Protein AF-A0A7W1Z731-F1 (afdb_monomer_lite)

Radius of gyration: 21.96 Å; chains: 1; bounding box: 40×61×66 Å

Secondary structure (DSSP, 8-state):
-PPP-PPPPPPPPP----S-----HHHHTSHHHHHHHHHHHHHHS-GGGTS----EEEEEEEE---TTHHHHHHHHHHHHHHHSPTT--EEEEEEE--B-HHHHHHHHHH-TT------GGGSEEEE-TTS-EEEE--HHHHHHHHHHHHHHHHHHSTT--EEEE-

Structure (mmCIF, N/CA/C/O backbone):
data_AF-A0A7W1Z731-F1
#
_entry.id   AF-A0A7W1Z731-F1
#
loop_
_atom_site.group_PDB
_atom_site.id
_atom_site.type_symbol
_atom_site.label_atom_id
_atom_site.label_alt_id
_atom_site.label_comp_id
_atom_site.label_asym_id
_atom_site.label_entity_id
_atom_site.label_seq_id
_atom_site.pdbx_PDB_ins_code
_atom_site.Cartn_x
_atom_site.Cartn_y
_atom_site.Cartn_z
_atom_site.occupancy
_atom_site.B_iso_or_equiv
_atom_site.auth_seq_id
_atom_site.auth_comp_id
_atom_site.auth_asym_id
_atom_site.auth_atom_id
_atom_site.pdbx_PDB_model_num
ATOM 1 N N . MET A 1 1 ? 24.777 46.504 44.600 1.00 42.00 1 MET A N 1
ATOM 2 C CA . MET A 1 1 ? 23.358 46.138 44.408 1.00 42.00 1 MET A CA 1
ATOM 3 C C . MET A 1 1 ? 23.136 45.943 42.918 1.00 42.00 1 MET A C 1
ATOM 5 O O . MET A 1 1 ? 23.157 46.923 42.189 1.00 42.00 1 MET A O 1
ATOM 9 N N . THR A 1 2 ? 23.040 44.698 42.450 1.00 40.66 2 THR A N 1
ATOM 10 C CA . THR A 1 2 ? 22.917 44.377 41.017 1.00 40.66 2 THR A CA 1
ATOM 11 C C . THR A 1 2 ? 21.464 44.014 40.733 1.00 40.66 2 THR A C 1
ATOM 13 O O . THR A 1 2 ? 20.933 43.096 41.353 1.00 40.66 2 THR A O 1
ATOM 16 N N . ALA A 1 3 ? 20.804 44.773 39.858 1.00 50.22 3 ALA A N 1
ATOM 17 C CA . ALA A 1 3 ? 19.394 44.588 39.533 1.00 50.22 3 ALA A CA 1
ATOM 18 C C . ALA A 1 3 ? 19.165 43.258 38.793 1.00 50.22 3 ALA A C 1
ATOM 20 O O . ALA A 1 3 ? 19.842 42.962 37.806 1.00 50.22 3 ALA A O 1
ATOM 21 N N . ALA A 1 4 ? 18.207 42.462 39.272 1.00 52.03 4 ALA A N 1
ATOM 22 C CA . ALA A 1 4 ? 17.784 41.231 38.617 1.00 52.03 4 ALA A CA 1
ATOM 23 C C . ALA A 1 4 ? 17.085 41.557 37.288 1.00 52.03 4 ALA A C 1
ATOM 25 O O . ALA A 1 4 ? 16.169 42.377 37.229 1.00 52.03 4 ALA A O 1
ATOM 26 N N . LYS A 1 5 ? 17.541 40.918 36.211 1.00 54.22 5 LYS A N 1
ATOM 27 C CA . LYS A 1 5 ? 17.008 41.088 34.858 1.00 54.22 5 LYS A CA 1
ATOM 28 C C . LYS A 1 5 ? 15.710 40.282 34.738 1.00 54.22 5 LYS A C 1
ATOM 30 O O . LYS A 1 5 ? 15.743 39.057 34.825 1.00 54.22 5 LYS A O 1
ATOM 35 N N . THR A 1 6 ? 14.578 40.955 34.553 1.00 58.19 6 THR A N 1
ATOM 36 C CA . THR A 1 6 ? 13.274 40.308 34.345 1.00 58.19 6 THR A CA 1
ATOM 37 C C . THR A 1 6 ? 13.291 39.504 33.044 1.00 58.19 6 THR A C 1
ATOM 39 O O . THR A 1 6 ? 13.483 40.063 31.963 1.00 58.19 6 THR A O 1
ATOM 42 N N . LEU A 1 7 ? 13.115 38.184 33.142 1.00 53.19 7 LEU A N 1
ATOM 43 C CA . LEU A 1 7 ? 12.962 37.293 31.991 1.00 53.19 7 LEU A CA 1
ATOM 44 C C . LEU A 1 7 ? 11.612 37.567 31.314 1.00 53.19 7 LEU A C 1
ATOM 46 O O . LEU A 1 7 ? 10.571 37.565 31.969 1.00 53.19 7 LEU A O 1
ATOM 50 N N . ALA A 1 8 ? 11.634 37.814 30.004 1.00 59.50 8 ALA A N 1
ATOM 51 C CA . ALA A 1 8 ? 10.422 37.969 29.206 1.00 59.50 8 ALA A CA 1
ATOM 52 C C . ALA A 1 8 ? 9.584 36.673 29.232 1.00 59.50 8 ALA A C 1
ATOM 54 O O . ALA A 1 8 ? 10.162 35.580 29.270 1.00 59.50 8 ALA A O 1
ATOM 55 N N . PRO A 1 9 ? 8.242 36.763 29.194 1.00 59.59 9 PRO A N 1
ATOM 56 C CA . PRO A 1 9 ? 7.378 35.590 29.249 1.00 59.59 9 PRO A CA 1
ATOM 57 C C . PRO A 1 9 ? 7.661 34.656 28.069 1.00 59.59 9 PRO A C 1
ATOM 59 O O . PRO A 1 9 ? 7.660 35.064 26.905 1.00 59.59 9 PRO A O 1
ATOM 62 N N . THR A 1 10 ? 7.907 33.385 28.379 1.00 64.38 10 THR A N 1
ATOM 63 C CA . THR A 1 10 ? 8.124 32.333 27.388 1.00 64.38 10 THR A CA 1
ATOM 64 C C . THR A 1 10 ? 6.825 32.139 26.611 1.00 64.38 10 THR A C 1
ATOM 66 O O . THR A 1 10 ? 5.794 31.781 27.178 1.00 64.38 10 THR A O 1
ATOM 69 N N . ARG A 1 11 ? 6.842 32.420 25.305 1.00 62.53 11 ARG A N 1
ATOM 70 C CA . ARG A 1 11 ? 5.677 32.218 24.441 1.00 62.53 11 ARG A CA 1
ATOM 71 C C . ARG A 1 11 ? 5.333 30.727 24.445 1.00 62.53 11 ARG A C 1
ATOM 73 O O . ARG A 1 11 ? 6.192 29.913 24.112 1.00 62.53 11 ARG A O 1
ATOM 80 N N . ALA A 1 12 ? 4.103 30.383 24.827 1.00 71.19 12 ALA A N 1
ATOM 81 C CA . ALA A 1 12 ? 3.647 28.997 24.816 1.00 71.19 12 ALA A CA 1
ATOM 82 C C . ALA A 1 12 ? 3.884 28.395 23.417 1.00 71.19 12 ALA A C 1
ATOM 84 O O . ALA A 1 12 ? 3.554 29.048 22.415 1.00 71.19 12 ALA A O 1
ATOM 85 N N . PRO A 1 13 ? 4.491 27.199 23.319 1.00 58.09 13 PRO A N 1
ATOM 86 C CA . PRO A 1 13 ? 4.757 26.581 22.032 1.00 58.09 13 PRO A CA 1
ATOM 87 C C . PRO A 1 13 ? 3.429 26.367 21.306 1.00 58.09 13 PRO A C 1
ATOM 89 O O . PRO A 1 13 ? 2.494 25.773 21.844 1.00 58.09 13 PRO A O 1
ATOM 92 N N . ARG A 1 14 ? 3.326 26.884 20.080 1.00 60.06 14 ARG A N 1
ATOM 93 C CA . ARG A 1 14 ? 2.163 26.629 19.231 1.00 60.06 14 ARG A CA 1
ATOM 94 C C . ARG A 1 14 ? 2.217 25.158 18.840 1.00 60.06 14 ARG A C 1
ATOM 96 O O . ARG A 1 14 ? 3.197 24.749 18.221 1.00 60.06 14 ARG A O 1
ATOM 103 N N . LEU A 1 15 ? 1.198 24.384 19.214 1.00 61.56 15 LEU A N 1
ATOM 104 C CA . LEU A 1 15 ? 1.111 22.973 18.854 1.00 61.56 15 LEU A CA 1
ATOM 105 C C . LEU A 1 15 ? 1.128 22.870 17.324 1.00 61.56 15 LEU A C 1
ATOM 107 O O . LEU A 1 15 ? 0.185 23.284 16.651 1.00 61.56 15 LEU A O 1
ATOM 111 N N . TRP A 1 16 ? 2.244 22.407 16.771 1.00 58.44 16 TRP A N 1
ATOM 112 C CA . TRP A 1 16 ? 2.321 22.047 15.366 1.00 58.44 16 TRP A CA 1
ATOM 113 C C . TRP A 1 16 ? 1.633 20.695 15.211 1.00 58.44 16 TRP A C 1
ATOM 115 O O . TRP A 1 16 ? 1.998 19.734 15.886 1.00 58.44 16 TRP A O 1
ATOM 125 N N . MET A 1 17 ? 0.606 20.658 14.369 1.00 56.28 17 MET A N 1
ATOM 126 C CA . MET A 1 17 ? -0.222 19.480 14.154 1.00 56.28 17 MET A CA 1
ATOM 127 C C . MET A 1 17 ? -0.021 19.004 12.718 1.00 56.28 17 MET A C 1
ATOM 129 O O . MET A 1 17 ? -0.496 19.672 11.801 1.00 56.28 17 MET A O 1
ATOM 133 N N . PRO A 1 18 ? 0.731 17.916 12.502 1.00 56.84 18 PRO A N 1
ATOM 134 C CA . PRO A 1 18 ? 0.886 17.347 11.174 1.00 56.84 18 PRO A CA 1
ATO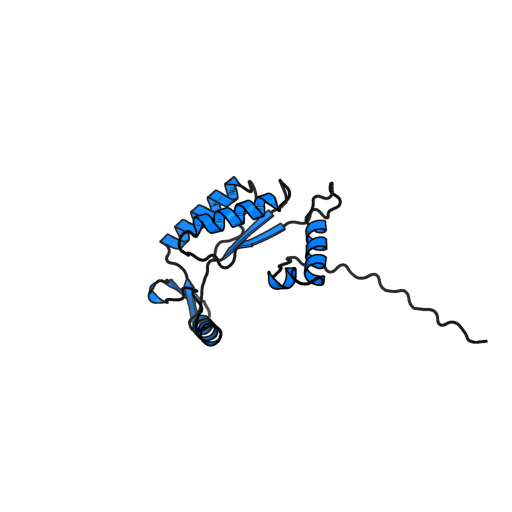M 135 C C . PRO A 1 18 ? -0.389 16.616 10.743 1.00 56.84 18 PRO A C 1
ATOM 137 O O . PRO A 1 18 ? -0.953 15.852 11.521 1.00 56.84 18 PRO A O 1
ATOM 140 N N . ASP A 1 19 ? -0.783 16.775 9.479 1.00 50.00 19 ASP A N 1
ATOM 141 C CA . ASP A 1 19 ? -1.900 16.026 8.878 1.00 50.00 19 ASP A 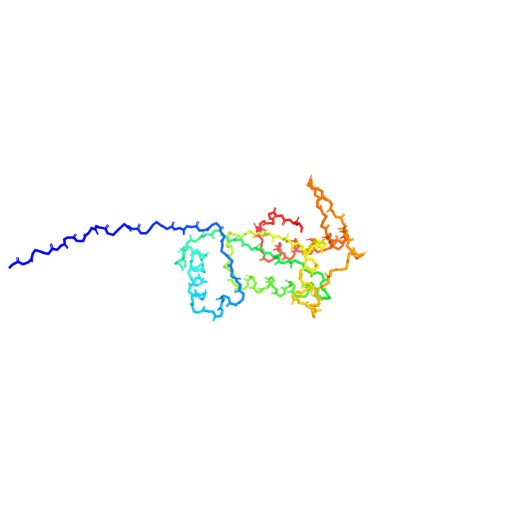CA 1
ATOM 142 C C . ASP A 1 19 ? -1.579 14.527 8.692 1.00 50.00 19 ASP A C 1
ATOM 144 O O . ASP A 1 19 ? -2.468 13.709 8.467 1.00 50.00 19 ASP A O 1
ATOM 148 N N . ARG A 1 20 ? -0.291 14.152 8.748 1.00 57.41 20 ARG A N 1
ATOM 149 C CA . ARG A 1 20 ? 0.206 12.778 8.582 1.00 57.41 20 ARG A CA 1
ATOM 150 C C . ARG A 1 20 ? 1.542 12.597 9.297 1.00 57.41 20 ARG A C 1
ATOM 152 O O . ARG A 1 20 ? 2.423 13.444 9.159 1.00 57.41 20 ARG A O 1
ATOM 159 N N . VAL A 1 21 ? 1.724 11.471 9.990 1.00 62.91 21 VAL A N 1
ATOM 160 C CA . VAL A 1 21 ? 3.024 11.061 10.548 1.00 62.91 21 VAL A CA 1
ATOM 161 C C . VAL A 1 21 ? 3.400 9.686 10.002 1.00 62.91 21 VAL A C 1
ATOM 163 O O . VAL A 1 21 ? 2.604 8.756 10.065 1.00 62.91 21 VAL A O 1
ATOM 166 N N . THR A 1 22 ? 4.609 9.555 9.457 1.00 64.00 22 THR A N 1
ATOM 167 C CA . THR A 1 22 ? 5.169 8.295 8.941 1.00 64.00 22 THR A CA 1
ATOM 168 C C . THR A 1 22 ? 6.481 7.986 9.646 1.00 64.00 22 THR A C 1
ATOM 170 O O . THR A 1 22 ? 7.280 8.897 9.862 1.00 64.00 22 THR A O 1
ATOM 173 N N . PHE A 1 23 ? 6.738 6.711 9.937 1.00 69.56 23 PHE A N 1
ATOM 174 C CA . PHE A 1 23 ? 7.982 6.247 10.551 1.00 69.56 23 PHE A CA 1
ATOM 175 C C . PHE A 1 23 ? 8.684 5.264 9.618 1.00 69.56 23 PHE A C 1
ATOM 177 O O . PHE A 1 23 ? 8.048 4.367 9.069 1.00 69.56 23 PHE A O 1
ATOM 184 N N . THR A 1 24 ? 9.994 5.416 9.437 1.00 67.50 24 THR A N 1
ATOM 185 C CA . THR A 1 24 ? 10.822 4.377 8.812 1.00 67.50 24 THR A CA 1
ATOM 186 C C . THR A 1 24 ? 11.251 3.361 9.870 1.00 67.50 24 THR A C 1
ATOM 188 O O . THR A 1 24 ? 11.359 3.698 11.050 1.00 67.50 24 THR A O 1
ATOM 191 N N . ALA A 1 25 ? 11.520 2.116 9.466 1.00 65.25 25 ALA A N 1
ATOM 192 C CA . ALA A 1 25 ? 11.953 1.072 10.397 1.00 65.25 25 ALA A CA 1
ATOM 193 C C . ALA A 1 25 ? 13.236 1.457 11.157 1.00 65.25 25 ALA A C 1
ATOM 195 O O . ALA A 1 25 ? 13.358 1.151 12.337 1.00 65.25 25 ALA A O 1
ATOM 196 N N . ASP A 1 26 ? 14.165 2.165 10.507 1.00 62.50 26 ASP A N 1
ATOM 197 C CA . ASP A 1 26 ? 15.382 2.661 11.158 1.00 62.50 26 ASP A CA 1
ATOM 198 C C . ASP A 1 26 ? 15.076 3.740 12.203 1.00 62.50 26 ASP A C 1
ATOM 200 O O . ASP A 1 26 ? 15.640 3.699 13.290 1.00 62.50 26 ASP A O 1
ATOM 204 N N . ALA A 1 27 ? 14.134 4.652 11.929 1.00 71.75 27 ALA A N 1
ATOM 205 C CA . ALA A 1 27 ? 13.732 5.668 12.900 1.00 71.75 27 ALA A CA 1
ATOM 206 C C . ALA A 1 27 ? 13.165 5.034 14.179 1.00 71.75 27 ALA A C 1
ATOM 208 O O . ALA A 1 27 ? 13.415 5.534 15.267 1.00 71.75 27 ALA A O 1
ATOM 209 N N . LEU A 1 28 ? 12.451 3.910 14.074 1.00 75.50 28 LEU A N 1
ATOM 210 C CA . LEU A 1 28 ? 11.927 3.194 15.242 1.00 75.50 28 LEU A CA 1
ATOM 211 C C . LEU A 1 28 ? 13.006 2.523 16.099 1.00 75.50 28 LEU A C 1
ATOM 213 O O . LEU A 1 28 ? 12.726 2.217 17.251 1.00 75.50 28 LEU A O 1
ATOM 217 N N . ARG A 1 29 ? 14.218 2.305 15.572 1.00 80.69 29 ARG A N 1
ATOM 218 C CA . ARG A 1 29 ? 15.346 1.791 16.369 1.00 80.69 29 ARG A CA 1
ATOM 219 C C . ARG A 1 29 ? 16.039 2.883 17.179 1.00 80.69 29 ARG A C 1
ATOM 221 O O . ARG A 1 29 ? 16.907 2.581 17.992 1.00 80.69 29 ARG A O 1
ATOM 228 N N . GLU A 1 30 ? 15.671 4.139 16.952 1.00 86.06 30 GLU A N 1
ATOM 229 C CA . GLU A 1 30 ? 16.255 5.280 17.633 1.00 86.06 30 GLU A CA 1
ATOM 230 C C . GLU A 1 30 ? 15.394 5.716 18.830 1.00 86.06 30 GLU A C 1
ATOM 232 O O . GLU A 1 30 ? 14.166 5.807 18.705 1.00 86.06 30 GLU A O 1
ATOM 237 N N . PRO A 1 31 ? 16.001 6.109 19.969 1.00 86.12 31 PRO A N 1
ATOM 238 C CA . PRO A 1 31 ? 15.255 6.531 21.158 1.00 86.12 31 PRO A CA 1
ATOM 239 C C . PRO A 1 31 ? 14.279 7.688 20.903 1.00 86.12 31 PRO A C 1
ATOM 241 O O . PRO A 1 31 ? 13.216 7.775 21.517 1.00 86.12 31 PRO A O 1
ATOM 244 N N . TRP A 1 32 ? 14.619 8.603 19.992 1.00 74.69 32 TRP A N 1
ATOM 245 C CA . TRP A 1 32 ? 13.733 9.706 19.618 1.00 74.69 32 TRP A CA 1
ATOM 246 C C . TRP A 1 32 ? 12.566 9.239 18.741 1.00 74.69 32 TRP A C 1
ATOM 248 O O . TRP A 1 32 ? 11.473 9.797 18.842 1.00 74.69 32 TRP A O 1
ATOM 258 N N . GLY A 1 33 ? 12.749 8.215 17.907 1.00 74.75 33 GLY A N 1
ATOM 259 C CA . GLY A 1 33 ? 11.677 7.686 17.070 1.00 74.75 33 GLY A CA 1
ATOM 260 C C . GLY A 1 33 ? 10.654 6.911 17.885 1.00 74.75 33 GLY A C 1
ATOM 261 O O . GLY A 1 33 ? 9.456 7.099 17.680 1.00 74.75 33 GLY A O 1
ATOM 262 N N . GLU A 1 34 ? 11.097 6.154 18.892 1.00 77.94 34 GLU A N 1
ATOM 263 C CA . GLU A 1 34 ? 10.201 5.541 19.878 1.00 77.94 34 GLU A CA 1
ATOM 264 C C . GLU A 1 34 ? 9.379 6.590 20.642 1.00 77.94 34 GLU A C 1
ATOM 266 O O . GLU A 1 34 ? 8.176 6.414 20.834 1.00 77.94 34 GLU A O 1
ATOM 271 N N . GLN A 1 35 ? 9.988 7.721 21.019 1.00 75.44 35 GLN A N 1
ATOM 272 C CA . GLN A 1 35 ? 9.281 8.817 21.695 1.00 75.44 35 GLN A CA 1
ATOM 273 C C . GLN A 1 35 ? 8.237 9.493 20.800 1.00 75.44 35 GLN A C 1
ATOM 275 O O . GLN A 1 35 ? 7.143 9.822 21.266 1.00 75.44 35 GLN A O 1
ATOM 280 N N . ILE A 1 36 ? 8.554 9.725 19.522 1.00 72.75 36 ILE A N 1
ATOM 281 C CA . ILE A 1 36 ? 7.596 10.301 18.570 1.00 72.75 36 ILE A CA 1
ATOM 282 C C . ILE A 1 36 ? 6.463 9.301 18.317 1.00 72.75 36 ILE A C 1
ATOM 284 O O . ILE A 1 36 ? 5.300 9.703 18.346 1.00 72.75 36 ILE A O 1
ATOM 288 N N . ARG A 1 37 ? 6.774 8.008 18.158 1.00 77.06 37 ARG A N 1
ATOM 289 C CA . ARG A 1 37 ? 5.777 6.938 18.033 1.00 77.06 37 ARG A CA 1
ATOM 290 C C . ARG A 1 37 ? 4.827 6.930 19.224 1.00 77.06 37 ARG A C 1
ATOM 292 O O . ARG A 1 37 ? 3.627 7.045 19.020 1.00 77.06 37 ARG A O 1
ATOM 299 N N . ALA A 1 38 ? 5.350 6.889 20.447 1.00 77.00 38 ALA A N 1
ATOM 300 C CA . ALA A 1 38 ? 4.532 6.853 21.657 1.00 77.00 38 ALA A CA 1
ATOM 301 C C . ALA A 1 38 ? 3.598 8.073 21.770 1.00 77.00 38 ALA A C 1
ATOM 303 O O . ALA A 1 38 ? 2.445 7.947 22.177 1.00 77.00 38 ALA A O 1
ATOM 304 N N . ARG A 1 39 ? 4.061 9.266 21.365 1.00 72.06 39 ARG A N 1
ATOM 305 C CA . ARG A 1 39 ? 3.218 10.475 21.323 1.00 72.06 39 ARG A CA 1
ATOM 306 C C . ARG A 1 39 ? 2.112 10.370 20.278 1.00 72.06 39 ARG A C 1
ATOM 308 O O . ARG A 1 39 ? 0.989 10.778 20.551 1.00 72.06 39 ARG A O 1
ATOM 315 N N . VAL A 1 40 ? 2.416 9.842 19.097 1.00 69.56 40 VAL A N 1
ATOM 316 C CA . VAL A 1 40 ? 1.424 9.656 18.029 1.00 69.56 40 VAL A CA 1
ATOM 317 C C . VAL A 1 40 ? 0.415 8.571 18.398 1.00 69.56 40 VAL A C 1
ATOM 319 O O . VAL A 1 40 ? -0.779 8.804 18.245 1.00 69.56 40 VAL A O 1
ATOM 322 N N . GLU A 1 41 ? 0.861 7.443 18.957 1.00 72.06 41 GLU A N 1
ATOM 323 C CA . GLU A 1 41 ? -0.003 6.386 19.499 1.00 72.06 41 GLU A CA 1
ATOM 324 C C . GLU A 1 41 ? -0.949 6.961 20.563 1.00 72.06 41 GLU A C 1
ATOM 326 O O . GLU A 1 41 ? -2.161 6.777 20.473 1.00 72.06 41 GLU A O 1
ATOM 331 N N . ALA A 1 42 ? -0.427 7.751 21.509 1.00 70.12 42 ALA A N 1
ATOM 332 C CA . ALA A 1 42 ? -1.250 8.430 22.506 1.00 70.12 42 ALA A CA 1
ATOM 333 C C . ALA A 1 42 ? -2.301 9.350 21.862 1.00 70.12 42 ALA A C 1
ATOM 335 O O . ALA A 1 42 ? -3.456 9.339 22.268 1.00 70.12 42 ALA A O 1
ATOM 336 N N . LEU A 1 43 ? -1.957 10.116 20.826 1.00 70.06 43 LEU A N 1
ATOM 337 C CA . LEU A 1 43 ? -2.921 10.984 20.140 1.00 70.06 43 LEU A CA 1
ATOM 338 C C . LEU A 1 43 ? -3.970 10.183 19.345 1.00 70.06 43 LEU A C 1
ATOM 340 O O . LEU A 1 43 ? -5.145 10.547 19.351 1.00 70.06 43 LEU A O 1
ATOM 344 N N . ALA A 1 44 ? -3.586 9.078 18.714 1.00 68.19 44 ALA A N 1
ATOM 345 C CA . ALA A 1 44 ? -4.484 8.228 17.933 1.00 68.19 44 ALA A CA 1
ATOM 346 C C . ALA A 1 44 ? -5.487 7.440 18.799 1.00 68.19 44 ALA A C 1
ATOM 348 O O . ALA A 1 44 ? -6.562 7.068 18.327 1.00 68.19 44 ALA A O 1
ATOM 349 N N . LEU A 1 45 ? -5.172 7.195 20.077 1.00 66.62 45 LEU A N 1
ATOM 350 C CA . LEU A 1 45 ? -6.079 6.501 20.988 1.00 66.62 45 LEU A CA 1
ATOM 351 C C . LEU A 1 45 ? -7.406 7.265 21.179 1.00 66.62 45 LEU A C 1
ATOM 353 O O . LEU A 1 45 ? -7.426 8.503 21.196 1.00 66.62 45 LEU A O 1
ATOM 357 N N . PRO A 1 46 ? -8.526 6.547 21.405 1.00 65.12 46 PRO A N 1
ATOM 358 C CA . PRO A 1 46 ? -9.785 7.173 21.782 1.00 65.12 46 PRO A CA 1
ATOM 359 C C . PRO A 1 46 ? -9.614 8.074 23.007 1.00 65.12 46 PRO A C 1
ATOM 361 O O . PRO A 1 46 ? -8.918 7.715 23.960 1.00 65.12 46 PRO A O 1
ATOM 364 N N . ARG A 1 47 ? -10.327 9.208 23.035 1.00 66.44 47 ARG A N 1
ATOM 365 C CA . ARG A 1 47 ? -10.293 10.152 24.171 1.00 66.44 47 ARG A CA 1
ATOM 366 C C . ARG A 1 47 ? -10.598 9.478 25.514 1.00 66.44 47 ARG A C 1
ATOM 368 O O . ARG A 1 47 ? -9.971 9.798 26.517 1.00 66.44 47 ARG A O 1
ATOM 375 N N . ALA A 1 48 ? -11.489 8.483 25.522 1.00 64.25 48 ALA A N 1
ATOM 376 C CA . ALA A 1 48 ? -11.835 7.696 26.710 1.00 64.25 48 ALA A CA 1
ATOM 377 C C . ALA A 1 48 ? -10.664 6.876 27.297 1.00 64.25 48 ALA A C 1
ATOM 379 O O . ALA A 1 48 ? -10.726 6.476 28.453 1.00 64.25 48 ALA A O 1
ATOM 380 N N . LYS A 1 49 ? -9.596 6.632 26.524 1.00 65.06 49 LYS A N 1
ATOM 381 C CA . LYS A 1 49 ? -8.372 5.936 26.954 1.00 65.06 49 LYS A CA 1
ATOM 382 C C . LYS A 1 49 ? -7.189 6.895 27.173 1.00 65.06 49 LYS A C 1
ATOM 384 O O . LYS A 1 49 ? -6.044 6.462 27.160 1.00 65.06 49 LYS A O 1
ATOM 389 N N . GLY A 1 50 ? -7.459 8.192 27.353 1.00 60.12 50 GLY A N 1
ATOM 390 C CA . GLY A 1 50 ? -6.430 9.216 27.572 1.00 60.12 50 GLY A CA 1
ATOM 391 C C . GLY A 1 50 ? -5.770 9.741 26.294 1.00 60.12 50 GLY A C 1
ATOM 392 O O . GLY A 1 50 ? -4.748 10.416 26.385 1.00 60.12 50 GLY A O 1
ATOM 393 N N . GLY A 1 51 ? -6.340 9.435 25.122 1.00 69.12 51 GLY A N 1
ATOM 394 C CA . GLY A 1 51 ? -5.816 9.877 23.834 1.00 69.12 51 GLY A CA 1
ATOM 395 C C . GLY A 1 51 ? -6.477 11.116 23.231 1.00 69.12 51 GLY A C 1
ATOM 396 O O . GLY A 1 51 ? -7.216 11.844 23.893 1.00 69.12 51 GLY A O 1
ATOM 397 N N . GLY A 1 52 ? -6.202 11.370 21.951 1.00 65.62 52 GLY A N 1
ATOM 398 C CA . GLY A 1 52 ? -6.662 12.552 21.209 1.00 65.62 52 GLY A CA 1
ATOM 399 C C . GLY A 1 52 ? -7.834 12.311 20.251 1.00 65.62 52 GLY A C 1
ATOM 400 O O . GLY A 1 52 ? -8.489 13.278 19.856 1.00 65.62 52 GLY A O 1
ATOM 401 N N . GLY A 1 53 ? -8.153 11.050 19.929 1.00 72.75 53 GLY A N 1
ATOM 402 C CA . GLY A 1 53 ? -9.221 10.675 18.993 1.00 72.75 53 GLY A CA 1
ATOM 403 C C . GLY A 1 53 ? -9.004 11.194 17.569 1.00 72.75 53 GLY A C 1
ATOM 404 O O . GLY A 1 53 ? -9.975 11.552 16.907 1.00 72.75 53 GLY A O 1
ATOM 405 N N . TYR A 1 54 ? -7.747 11.315 17.137 1.00 80.06 54 TYR A N 1
ATOM 406 C CA . TYR A 1 54 ? -7.408 11.797 15.798 1.00 80.06 54 TYR A CA 1
ATOM 407 C C . TYR A 1 54 ? -7.721 10.752 14.717 1.00 80.06 54 TYR A C 1
ATOM 409 O O . TYR A 1 54 ? -7.544 9.560 14.981 1.00 80.06 54 TYR A O 1
ATOM 417 N N . PRO A 1 55 ? -8.110 11.182 13.500 1.00 81.81 55 PRO A N 1
ATOM 418 C CA . PRO A 1 55 ? -8.196 10.286 12.356 1.00 81.81 55 PRO A CA 1
ATOM 419 C C . PRO A 1 55 ? -6.836 9.657 12.046 1.00 81.81 55 PRO A C 1
ATOM 421 O O . PRO A 1 55 ? -5.789 10.301 12.145 1.00 81.81 55 PRO A O 1
ATOM 424 N N . ILE A 1 56 ? -6.864 8.395 11.647 1.00 84.00 56 ILE A N 1
ATOM 425 C CA . ILE A 1 56 ? -5.708 7.582 11.297 1.00 84.00 56 ILE A CA 1
ATOM 426 C C . ILE A 1 56 ? -5.730 7.367 9.781 1.00 84.00 56 ILE A C 1
ATOM 428 O O . ILE A 1 56 ? -6.759 7.045 9.190 1.00 84.00 56 ILE A O 1
ATOM 432 N N . GLY A 1 57 ? -4.583 7.543 9.130 1.00 88.44 57 GLY A N 1
ATOM 433 C CA . GLY A 1 57 ? -4.411 7.247 7.708 1.00 88.44 57 GLY A CA 1
ATOM 434 C C . GLY A 1 57 ? -3.290 6.240 7.509 1.00 88.44 57 GLY A C 1
ATOM 435 O O . GLY A 1 57 ? -2.155 6.507 7.906 1.00 88.44 57 GLY A O 1
ATOM 436 N N . LEU A 1 58 ? -3.592 5.101 6.885 1.00 88.06 58 LEU A N 1
ATOM 437 C CA . LEU A 1 58 ? -2.600 4.098 6.511 1.00 88.06 58 LEU A CA 1
ATOM 438 C C . LEU A 1 58 ? -2.320 4.144 5.010 1.00 88.06 58 LEU A C 1
ATOM 440 O O . LEU A 1 58 ? -3.225 4.077 4.179 1.00 88.06 58 LEU A O 1
ATOM 444 N N . VAL A 1 59 ? -1.034 4.230 4.667 1.00 94.19 59 VAL A N 1
ATOM 445 C CA . VAL A 1 59 ? -0.556 4.203 3.282 1.00 94.19 59 VAL A CA 1
ATOM 446 C C . VAL A 1 59 ? 0.193 2.897 3.049 1.00 94.19 59 VAL A C 1
ATOM 448 O O . VAL A 1 59 ? 1.258 2.687 3.627 1.00 94.19 59 VAL A O 1
ATOM 451 N N . VAL A 1 60 ? -0.328 2.038 2.173 1.00 93.75 60 VAL A N 1
ATOM 452 C CA . VAL A 1 60 ? 0.373 0.822 1.740 1.00 93.75 60 VAL A CA 1
ATOM 453 C C . VAL A 1 60 ? 1.096 1.137 0.436 1.00 93.75 60 VAL A C 1
ATOM 455 O O . VAL A 1 60 ? 0.489 1.196 -0.638 1.00 93.75 60 VAL A O 1
ATOM 458 N N . ALA A 1 61 ? 2.398 1.407 0.541 1.00 93.62 61 ALA A N 1
ATOM 459 C CA . ALA A 1 61 ? 3.225 1.824 -0.582 1.00 93.62 61 ALA A CA 1
ATOM 460 C C . ALA A 1 61 ? 4.703 1.418 -0.408 1.00 93.62 61 ALA A C 1
ATOM 462 O O . ALA A 1 61 ? 5.274 1.695 0.646 1.00 93.62 61 ALA A O 1
ATOM 463 N N . PRO A 1 62 ? 5.358 0.870 -1.450 1.00 93.88 62 PRO A N 1
ATOM 464 C CA . PRO A 1 62 ? 4.763 0.368 -2.688 1.00 93.88 62 PRO A CA 1
ATOM 465 C C . PRO A 1 62 ? 4.088 -1.004 -2.490 1.00 93.88 62 PRO A C 1
ATOM 467 O O . PRO A 1 62 ? 4.611 -1.863 -1.786 1.00 93.88 62 PRO A O 1
ATOM 470 N N . ILE A 1 63 ? 2.969 -1.248 -3.175 1.00 95.62 63 ILE A N 1
ATOM 471 C CA . ILE A 1 63 ? 2.401 -2.596 -3.317 1.00 95.62 63 ILE A CA 1
ATOM 472 C C . ILE A 1 63 ? 3.189 -3.347 -4.396 1.00 95.62 63 ILE A C 1
ATOM 474 O O . ILE A 1 63 ? 3.227 -2.913 -5.555 1.00 95.62 63 ILE A O 1
ATOM 478 N N . VAL A 1 64 ? 3.835 -4.454 -4.027 1.00 92.94 64 VAL A N 1
ATOM 479 C CA . VAL A 1 64 ? 4.705 -5.250 -4.905 1.00 92.94 64 VAL A CA 1
ATOM 480 C C . VAL A 1 64 ? 4.102 -6.641 -5.109 1.00 92.94 64 VAL A C 1
ATOM 482 O O . VAL A 1 64 ? 3.806 -7.337 -4.145 1.00 92.94 64 VAL A O 1
ATOM 485 N N . ALA A 1 65 ? 3.949 -7.064 -6.365 1.00 90.50 65 ALA A N 1
ATOM 486 C CA . ALA A 1 65 ? 3.458 -8.393 -6.725 1.00 90.50 65 ALA A CA 1
ATOM 487 C C . ALA A 1 65 ? 4.610 -9.410 -6.701 1.00 90.50 65 ALA A C 1
ATOM 489 O O . ALA A 1 65 ? 5.051 -9.903 -7.738 1.00 90.50 65 ALA A O 1
ATOM 490 N N . VAL A 1 66 ? 5.147 -9.660 -5.508 1.00 85.75 66 VAL A N 1
ATOM 491 C CA . VAL A 1 66 ? 6.086 -10.762 -5.267 1.00 85.75 66 VAL A CA 1
ATOM 492 C C . VAL A 1 66 ? 5.339 -12.103 -5.243 1.00 85.75 66 VAL A C 1
ATOM 494 O O . VAL A 1 66 ? 4.114 -12.115 -5.075 1.00 85.75 66 VAL A O 1
ATOM 497 N N . PRO A 1 67 ? 6.033 -13.246 -5.401 1.00 88.31 67 PRO A N 1
ATOM 498 C CA . PRO A 1 67 ? 5.445 -14.538 -5.066 1.00 88.31 67 PRO A CA 1
ATOM 499 C C . PRO A 1 67 ? 4.813 -14.489 -3.671 1.00 88.31 67 PRO A C 1
ATOM 501 O O . PRO A 1 67 ? 5.379 -13.891 -2.762 1.00 88.31 67 PRO A O 1
ATOM 504 N N . GLU A 1 68 ? 3.624 -15.073 -3.530 1.00 91.69 68 GLU A N 1
ATOM 505 C CA . GLU A 1 68 ? 2.879 -15.105 -2.262 1.00 91.69 68 GLU A CA 1
ATOM 506 C C . GLU A 1 68 ? 2.524 -13.725 -1.674 1.00 91.69 68 GLU A C 1
ATOM 508 O O . GLU A 1 68 ? 2.261 -13.613 -0.478 1.00 91.69 68 GLU A O 1
ATOM 513 N N . TRP A 1 69 ? 2.435 -12.672 -2.501 1.00 93.44 69 TRP A N 1
ATOM 514 C CA . TRP A 1 69 ? 2.070 -11.325 -2.036 1.00 93.44 69 TRP A CA 1
ATOM 515 C C . TRP A 1 69 ? 0.805 -11.312 -1.163 1.00 93.44 69 TRP A C 1
ATOM 517 O O . TRP A 1 69 ? 0.756 -10.582 -0.180 1.00 93.44 69 TRP A O 1
ATOM 527 N N . GLN A 1 70 ? -0.199 -12.141 -1.470 1.00 96.31 70 GLN A N 1
ATOM 528 C CA . GLN A 1 70 ? -1.424 -12.249 -0.668 1.00 96.31 70 GLN A CA 1
ATOM 529 C C . GLN A 1 70 ? -1.126 -12.651 0.778 1.00 96.31 70 GLN A C 1
ATOM 531 O O . GLN A 1 70 ? -1.643 -12.024 1.692 1.00 96.31 70 GLN A O 1
ATOM 536 N N . THR A 1 71 ? -0.256 -13.640 0.992 1.00 93.38 71 THR A N 1
ATOM 537 C CA . THR A 1 71 ? 0.156 -14.086 2.329 1.00 93.38 71 THR A CA 1
ATOM 538 C C . THR A 1 71 ? 0.840 -12.957 3.093 1.00 93.38 71 THR A C 1
ATOM 540 O O . THR A 1 71 ? 0.509 -12.697 4.249 1.00 93.38 71 THR A O 1
ATOM 543 N N . GLU A 1 72 ? 1.765 -12.250 2.443 1.00 90.06 72 GLU A N 1
ATOM 544 C CA . GLU A 1 72 ? 2.524 -11.175 3.087 1.00 90.06 72 GLU A CA 1
ATOM 545 C C . GLU A 1 72 ? 1.637 -9.971 3.426 1.00 90.06 72 GLU A C 1
ATOM 547 O O . GLU A 1 72 ? 1.714 -9.421 4.526 1.00 90.06 72 GLU A O 1
ATOM 552 N N . TYR A 1 73 ? 0.723 -9.595 2.529 1.00 95.50 73 TYR A N 1
ATOM 553 C CA . TYR A 1 73 ? -0.222 -8.521 2.817 1.00 95.50 73 TYR A CA 1
ATOM 554 C C . TYR A 1 73 ? -1.325 -8.943 3.790 1.00 95.50 73 TYR A C 1
ATOM 556 O O . TYR A 1 73 ? -1.821 -8.087 4.515 1.00 95.50 73 TYR A O 1
ATOM 564 N N . THR A 1 74 ? -1.692 -10.227 3.871 1.00 95.00 74 THR A N 1
ATOM 565 C CA . THR A 1 74 ? -2.575 -10.727 4.936 1.00 95.00 74 THR A CA 1
ATOM 566 C C . THR A 1 74 ? -1.939 -10.470 6.294 1.00 95.00 74 THR A C 1
ATOM 568 O O . THR A 1 74 ? -2.576 -9.840 7.133 1.00 95.00 74 THR A O 1
ATOM 571 N N . ARG A 1 75 ? -0.668 -10.855 6.479 1.00 89.81 75 ARG A N 1
ATOM 572 C CA . ARG A 1 75 ? 0.063 -10.594 7.730 1.00 89.81 75 ARG A CA 1
ATOM 573 C C . ARG A 1 75 ? 0.099 -9.104 8.061 1.00 89.81 75 ARG A C 1
ATOM 575 O O . ARG A 1 75 ? -0.239 -8.724 9.172 1.00 89.81 75 ARG A O 1
ATOM 582 N N . LEU A 1 76 ? 0.414 -8.254 7.079 1.00 88.56 76 LEU A N 1
ATOM 583 C CA . LEU A 1 76 ? 0.429 -6.800 7.272 1.00 88.56 76 LEU A CA 1
ATOM 584 C C . LEU A 1 76 ? -0.933 -6.248 7.729 1.00 88.56 76 LEU A C 1
ATOM 586 O O . LEU A 1 76 ? -0.988 -5.376 8.596 1.00 88.56 76 LEU A O 1
ATOM 590 N N . LEU A 1 77 ? -2.034 -6.729 7.147 1.00 92.38 77 LEU A N 1
ATOM 591 C CA . LEU A 1 77 ? -3.378 -6.297 7.531 1.00 92.38 77 LEU A CA 1
ATOM 592 C C . LEU A 1 77 ? -3.799 -6.849 8.902 1.00 92.38 77 LEU A C 1
ATOM 594 O O . LEU A 1 77 ? -4.478 -6.136 9.642 1.00 92.38 77 LEU A O 1
ATOM 598 N N . ASP A 1 78 ? -3.390 -8.070 9.252 1.00 88.69 78 ASP A N 1
ATOM 599 C CA . ASP A 1 78 ? -3.626 -8.669 10.571 1.00 88.69 78 ASP A CA 1
ATOM 600 C C . ASP A 1 78 ? -2.856 -7.908 11.667 1.00 88.69 78 ASP A C 1
ATOM 602 O O . ASP A 1 78 ? -3.439 -7.530 12.685 1.00 88.69 78 ASP A O 1
ATOM 606 N N . ASP A 1 79 ? -1.583 -7.579 11.425 1.00 81.50 79 ASP A N 1
ATOM 607 C CA . ASP A 1 79 ? -0.755 -6.777 12.334 1.00 81.50 79 ASP A CA 1
ATOM 608 C C . ASP A 1 79 ? -1.348 -5.376 12.541 1.00 81.50 79 ASP A C 1
ATOM 610 O O . ASP A 1 79 ? -1.433 -4.881 13.669 1.00 81.50 79 ASP A O 1
ATOM 614 N N . ALA A 1 80 ? -1.821 -4.740 11.463 1.00 85.69 80 ALA A N 1
ATOM 615 C CA . ALA A 1 80 ? -2.512 -3.457 11.550 1.00 85.69 80 ALA A CA 1
ATOM 616 C C . ALA A 1 80 ? -3.806 -3.559 12.375 1.00 85.69 80 ALA A C 1
ATOM 618 O O . ALA A 1 80 ? -4.102 -2.663 13.165 1.00 85.69 80 ALA A O 1
ATOM 619 N N . GLN A 1 81 ? -4.567 -4.648 12.227 1.00 88.00 81 GLN A N 1
ATOM 620 C CA . GLN A 1 81 ? -5.801 -4.862 12.984 1.00 88.00 81 GLN A CA 1
ATOM 621 C C . GLN A 1 81 ? -5.514 -5.070 14.475 1.00 88.00 81 GLN A C 1
ATOM 623 O O . GLN A 1 81 ? -6.254 -4.559 15.313 1.00 88.00 81 GLN A O 1
ATOM 628 N N . ALA A 1 82 ? -4.430 -5.772 14.810 1.00 84.75 82 ALA A N 1
ATOM 629 C CA . ALA A 1 82 ? -4.000 -5.981 16.188 1.00 84.75 82 ALA A CA 1
ATOM 630 C C . ALA A 1 82 ? -3.479 -4.692 16.849 1.00 84.75 82 ALA A C 1
ATOM 632 O O . ALA A 1 82 ? -3.692 -4.477 18.044 1.00 84.75 82 ALA A O 1
ATOM 633 N N . ALA A 1 83 ? -2.802 -3.832 16.084 1.00 79.88 83 ALA A N 1
ATOM 634 C CA . ALA A 1 83 ? -2.212 -2.596 16.591 1.00 79.88 83 ALA A CA 1
ATOM 635 C C . ALA A 1 83 ? -3.226 -1.451 16.759 1.00 79.88 83 ALA A C 1
ATOM 637 O O . ALA A 1 83 ? -3.029 -0.568 17.599 1.00 79.88 83 ALA A O 1
ATOM 638 N N .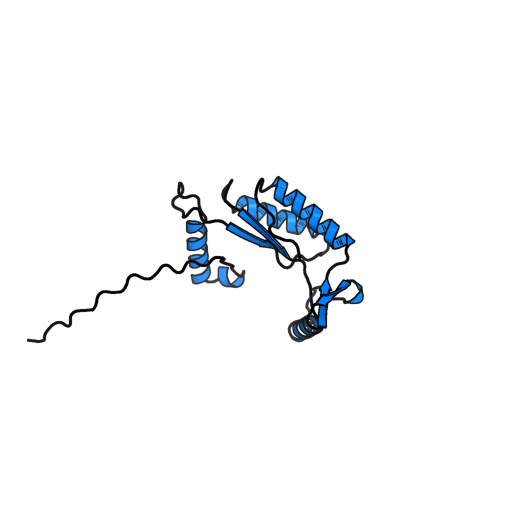 LEU A 1 84 ? -4.295 -1.427 15.957 1.00 82.31 84 LEU A N 1
ATOM 639 C CA . LEU A 1 84 ? -5.246 -0.318 15.936 1.00 82.31 84 LEU A CA 1
ATOM 640 C C . LEU A 1 84 ? -6.434 -0.530 16.889 1.00 82.31 84 LEU A C 1
ATOM 642 O O . LEU A 1 84 ? -6.983 -1.628 16.982 1.00 82.31 84 LEU A O 1
ATOM 646 N N . PRO A 1 85 ? -6.907 0.528 17.578 1.00 79.19 85 PRO A N 1
ATOM 647 C CA . PRO A 1 85 ? -8.130 0.449 18.366 1.00 79.19 85 PRO A CA 1
ATOM 648 C C . PRO A 1 85 ? -9.337 0.099 17.489 1.00 79.19 85 PRO A C 1
ATOM 650 O O . PRO A 1 85 ? -9.547 0.711 16.443 1.00 79.19 85 PRO A O 1
ATOM 653 N N . ALA A 1 86 ? -10.182 -0.821 17.956 1.00 80.94 86 ALA A N 1
ATOM 654 C CA . ALA A 1 86 ? -11.437 -1.132 17.279 1.00 80.94 86 ALA A CA 1
ATOM 655 C C . ALA A 1 86 ? -12.302 0.132 17.102 1.00 80.94 86 ALA A C 1
ATOM 657 O O . ALA A 1 86 ? -12.523 0.878 18.059 1.00 80.94 86 ALA A O 1
ATOM 658 N N . GLY A 1 87 ? -12.796 0.352 15.880 1.00 78.12 87 GLY A N 1
ATOM 659 C CA . GLY A 1 87 ? -13.663 1.484 15.545 1.00 78.12 87 GLY A CA 1
ATOM 660 C C . GLY A 1 87 ? -12.962 2.845 15.477 1.00 78.12 87 GLY A C 1
ATOM 661 O O . GLY A 1 87 ? -13.640 3.866 15.581 1.00 78.12 87 GLY A O 1
ATOM 662 N N . CYS A 1 88 ? -11.631 2.890 15.342 1.00 81.19 88 CYS A N 1
ATOM 663 C CA . CYS A 1 88 ? -10.938 4.143 15.049 1.00 81.19 88 CYS A CA 1
ATOM 664 C C . CYS A 1 88 ? -11.360 4.713 13.680 1.00 81.19 88 CYS A C 1
ATOM 666 O O . CYS A 1 88 ? -11.719 3.973 12.764 1.00 81.19 88 CYS A O 1
ATOM 668 N N . ASP A 1 89 ? -11.318 6.040 13.551 1.00 85.94 89 ASP A N 1
ATOM 669 C CA . ASP A 1 89 ? -11.552 6.734 12.282 1.00 85.94 89 ASP A CA 1
ATOM 670 C C . ASP A 1 89 ? -10.341 6.502 11.369 1.00 85.94 89 ASP A C 1
ATOM 672 O O . ASP A 1 89 ? -9.300 7.128 11.556 1.00 85.94 89 ASP A O 1
ATOM 676 N N . LEU A 1 90 ? -10.439 5.523 10.464 1.00 89.50 90 LEU A N 1
ATOM 677 C CA . LEU A 1 90 ? -9.325 5.013 9.665 1.00 89.50 90 LEU A CA 1
ATOM 678 C C . LEU A 1 90 ? -9.574 5.199 8.169 1.00 89.50 90 LEU A C 1
ATOM 680 O O . LEU A 1 90 ? -10.626 4.833 7.654 1.00 89.50 90 LEU A O 1
ATOM 684 N N . THR A 1 91 ? -8.555 5.661 7.449 1.00 95.06 91 THR A N 1
ATOM 685 C CA . THR A 1 91 ? -8.549 5.768 5.984 1.00 95.06 91 THR A CA 1
ATOM 686 C C . THR A 1 91 ? -7.369 5.018 5.365 1.00 95.06 91 THR A C 1
ATOM 688 O O . THR A 1 91 ? -6.325 4.853 6.001 1.00 95.06 91 THR A O 1
ATOM 691 N N . TRP A 1 92 ? -7.529 4.575 4.114 1.00 96.25 92 TRP A N 1
ATOM 692 C CA . TRP A 1 92 ? -6.517 3.807 3.382 1.00 96.25 92 TRP A CA 1
ATOM 693 C C . TRP A 1 92 ? -6.103 4.479 2.072 1.00 96.25 92 TRP A C 1
ATOM 695 O O . TRP A 1 92 ? -6.943 4.898 1.276 1.00 96.25 92 TRP A O 1
ATOM 705 N N . GLU A 1 93 ? -4.802 4.500 1.798 1.00 97.94 93 GLU A N 1
ATOM 706 C CA . GLU A 1 93 ? -4.223 4.898 0.513 1.00 97.94 93 GLU A CA 1
ATOM 707 C C . GLU A 1 93 ? -3.364 3.751 -0.022 1.00 97.94 93 GLU A C 1
ATOM 709 O O . GLU A 1 93 ? -2.427 3.301 0.639 1.00 97.94 93 GLU A O 1
ATOM 714 N N . LEU A 1 94 ? -3.676 3.266 -1.224 1.00 97.62 94 LEU A N 1
ATOM 715 C CA . LEU A 1 94 ? -3.044 2.077 -1.795 1.00 97.62 94 LEU A CA 1
ATOM 716 C C . LEU A 1 94 ? -2.269 2.453 -3.060 1.00 97.62 94 LEU A C 1
ATOM 718 O O . LEU A 1 94 ? -2.835 2.944 -4.040 1.00 97.62 94 LEU A O 1
ATOM 722 N N . ILE A 1 95 ? -0.951 2.253 -3.041 1.00 97.44 95 ILE A N 1
ATOM 723 C CA . ILE A 1 95 ? -0.062 2.729 -4.105 1.00 97.44 95 ILE A CA 1
ATOM 724 C C . ILE A 1 95 ? 0.777 1.571 -4.611 1.00 97.44 95 ILE A C 1
ATOM 726 O O . ILE A 1 95 ? 1.685 1.095 -3.934 1.00 97.44 95 ILE A O 1
ATOM 730 N N . THR A 1 96 ? 0.525 1.153 -5.844 1.00 97.50 96 THR A N 1
ATOM 731 C CA . THR A 1 96 ? 1.299 0.092 -6.482 1.00 97.50 96 THR A CA 1
ATOM 732 C C . THR A 1 96 ? 2.700 0.539 -6.863 1.00 97.50 96 THR A C 1
ATOM 734 O O . THR A 1 96 ? 2.968 1.712 -7.160 1.00 97.50 96 THR A O 1
ATOM 737 N N . HIS A 1 97 ? 3.618 -0.425 -6.846 1.00 97.12 97 HIS A N 1
ATOM 738 C CA . HIS A 1 97 ? 4.968 -0.225 -7.333 1.00 97.12 97 HIS A CA 1
ATOM 739 C C . HIS A 1 97 ? 4.950 0.274 -8.781 1.00 97.12 97 HIS A C 1
ATOM 741 O O . HIS A 1 97 ? 4.265 -0.272 -9.653 1.00 97.12 97 HIS A O 1
ATOM 747 N N . ARG A 1 98 ? 5.736 1.321 -9.023 1.00 96.31 98 ARG A N 1
ATOM 748 C CA . ARG A 1 98 ? 5.934 1.939 -10.328 1.00 96.31 98 ARG A CA 1
ATOM 749 C C . ARG A 1 98 ? 7.333 2.523 -10.402 1.00 96.31 98 ARG A C 1
ATOM 751 O O . ARG A 1 98 ? 7.845 3.013 -9.399 1.00 96.31 98 ARG A O 1
ATOM 758 N N . PHE A 1 99 ? 7.892 2.579 -11.600 1.00 96.94 99 PHE A N 1
ATOM 759 C CA . PHE A 1 99 ? 9.217 3.156 -11.818 1.00 96.94 99 PHE A CA 1
ATOM 760 C C . PHE A 1 99 ? 9.283 3.920 -13.140 1.00 96.94 99 PHE A C 1
ATOM 762 O O . PHE A 1 99 ? 8.521 3.663 -14.073 1.00 96.94 99 PHE A O 1
ATOM 769 N N . THR A 1 100 ? 10.191 4.884 -13.229 1.00 96.75 100 THR A N 1
ATOM 770 C CA . THR A 1 100 ? 10.582 5.519 -14.492 1.00 96.75 100 THR A CA 1
ATOM 771 C C . THR A 1 100 ? 11.903 4.905 -14.966 1.00 96.75 100 THR A C 1
ATOM 773 O O . THR A 1 100 ? 12.610 4.303 -14.154 1.00 96.75 100 THR A O 1
ATOM 776 N N . PRO A 1 101 ? 12.276 5.038 -16.252 1.00 95.38 101 PRO A N 1
ATOM 777 C CA . PRO A 1 101 ? 13.596 4.605 -16.715 1.00 95.38 101 PRO A CA 1
ATOM 778 C C . PRO A 1 101 ? 14.735 5.180 -15.857 1.00 95.38 101 PRO A C 1
ATOM 780 O O . PRO A 1 101 ? 15.592 4.432 -15.401 1.00 95.38 101 PRO A O 1
ATOM 783 N N . GLY A 1 102 ? 14.663 6.479 -15.539 1.00 95.62 102 GLY A N 1
ATOM 784 C CA . GLY A 1 102 ? 15.655 7.150 -14.698 1.00 95.62 102 GLY A CA 1
ATOM 785 C C . GLY A 1 102 ? 15.669 6.654 -13.250 1.00 95.62 102 GLY A C 1
ATOM 786 O O . GLY A 1 102 ? 16.739 6.412 -12.704 1.00 95.62 102 GLY A O 1
ATOM 787 N N . SER A 1 103 ? 14.502 6.436 -12.623 1.00 95.12 103 SER A N 1
ATOM 788 C CA . SER A 1 103 ? 14.471 5.930 -11.241 1.00 95.12 103 SER A CA 1
ATOM 789 C C . SER A 1 103 ? 15.014 4.504 -11.146 1.00 95.12 103 SER A C 1
ATOM 791 O O . SER A 1 103 ? 15.668 4.169 -10.164 1.00 95.12 103 SER A O 1
ATOM 793 N N . ARG A 1 104 ? 14.772 3.676 -12.172 1.00 95.31 104 ARG A N 1
ATOM 794 C CA . ARG A 1 104 ? 15.344 2.329 -12.288 1.00 95.31 104 ARG A CA 1
ATOM 795 C C . ARG A 1 104 ? 16.865 2.385 -12.410 1.00 95.31 104 ARG A C 1
ATOM 797 O O . ARG A 1 104 ? 17.542 1.682 -11.672 1.00 95.31 104 ARG A O 1
ATOM 804 N N . GLU A 1 105 ? 17.388 3.209 -13.315 1.00 96.31 105 GLU A N 1
ATOM 805 C CA . GLU A 1 105 ? 18.833 3.377 -13.515 1.00 96.31 105 GLU A CA 1
ATOM 806 C C . GLU A 1 105 ? 19.527 3.860 -12.237 1.00 96.31 105 GLU A C 1
ATOM 808 O O . GLU A 1 105 ? 20.506 3.258 -11.806 1.00 96.31 105 GLU A O 1
ATOM 813 N N . THR A 1 106 ? 18.971 4.881 -11.575 1.00 97.12 106 THR A N 1
ATOM 814 C CA . THR A 1 106 ? 19.506 5.380 -10.298 1.00 97.12 106 THR A CA 1
ATOM 815 C C . THR A 1 106 ? 19.510 4.290 -9.227 1.00 97.12 106 THR A C 1
ATOM 817 O O . THR A 1 106 ? 20.526 4.081 -8.568 1.00 97.12 106 THR A O 1
ATOM 820 N N . LEU A 1 107 ? 18.398 3.562 -9.069 1.00 95.25 107 LEU A N 1
ATOM 821 C CA . LEU A 1 107 ? 18.282 2.522 -8.046 1.00 95.25 107 LEU A CA 1
ATOM 822 C C . LEU A 1 107 ? 19.266 1.378 -8.293 1.00 95.25 107 LEU A C 1
ATOM 824 O O . LEU A 1 107 ? 19.952 0.975 -7.360 1.00 95.25 107 LEU A O 1
ATOM 828 N N . LEU A 1 108 ? 19.375 0.884 -9.529 1.00 93.88 108 LEU A N 1
ATOM 829 C CA . LEU A 1 108 ? 20.318 -0.187 -9.869 1.00 93.88 108 LEU A CA 1
ATOM 830 C C . LEU A 1 108 ? 21.780 0.269 -9.769 1.00 93.88 108 LEU A C 1
ATOM 832 O O . LEU A 1 108 ? 22.639 -0.541 -9.435 1.00 93.88 108 LEU A O 1
ATOM 836 N N . GLY A 1 109 ? 22.065 1.554 -10.003 1.00 95.94 109 GLY A N 1
ATOM 837 C CA . GLY A 1 109 ? 23.393 2.130 -9.788 1.00 95.94 109 GLY A CA 1
ATOM 838 C C . GLY A 1 109 ? 23.806 2.154 -8.312 1.00 95.94 109 GLY A C 1
ATOM 839 O O . GLY A 1 109 ? 24.961 1.884 -7.996 1.00 95.94 109 GLY A O 1
ATOM 840 N N . TRP A 1 110 ? 22.874 2.444 -7.400 1.00 96.81 110 TRP A N 1
ATOM 841 C CA . TRP A 1 110 ? 23.136 2.435 -5.953 1.00 96.81 110 TRP A CA 1
ATOM 842 C C . TRP A 1 110 ? 23.083 1.030 -5.343 1.00 96.81 110 TRP A C 1
ATOM 844 O O .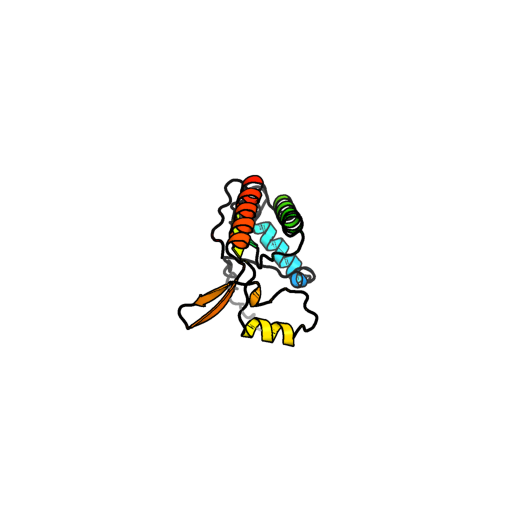 TRP A 1 110 ? 23.851 0.719 -4.435 1.00 96.81 110 TRP A O 1
ATOM 854 N N . TYR A 1 111 ? 22.185 0.182 -5.845 1.00 94.88 111 TYR A N 1
ATOM 855 C CA . TYR A 1 111 ? 21.896 -1.148 -5.313 1.00 94.88 111 TYR A CA 1
ATOM 856 C C . TYR A 1 111 ? 21.937 -2.195 -6.435 1.00 94.88 111 TYR A C 1
ATOM 858 O O . TYR A 1 111 ? 20.890 -2.703 -6.851 1.00 94.88 111 TYR A O 1
ATOM 866 N N . PRO A 1 112 ? 23.136 -2.562 -6.919 1.00 91.62 112 PRO A N 1
ATOM 867 C CA . PRO A 1 112 ? 23.283 -3.476 -8.054 1.00 91.62 112 PRO A CA 1
ATOM 868 C C . PRO A 1 112 ? 22.743 -4.885 -7.773 1.00 91.62 112 PRO A C 1
ATOM 870 O O . PRO A 1 112 ? 22.321 -5.576 -8.693 1.00 91.62 112 PRO A O 1
ATOM 873 N N . ASN A 1 113 ? 22.696 -5.289 -6.500 1.00 93.50 113 ASN A N 1
ATOM 874 C CA . ASN A 1 113 ? 22.166 -6.584 -6.063 1.00 93.50 113 ASN A CA 1
ATOM 875 C C . ASN A 1 113 ? 20.682 -6.522 -5.660 1.00 93.50 113 ASN A C 1
ATOM 877 O O . ASN A 1 113 ? 20.196 -7.413 -4.964 1.00 93.50 113 ASN A O 1
ATOM 881 N N . SER A 1 114 ? 19.966 -5.452 -6.023 1.00 89.88 114 SER A N 1
ATOM 882 C CA . SER A 1 114 ? 18.545 -5.330 -5.704 1.00 89.88 114 SER A CA 1
ATOM 883 C C . SER A 1 114 ? 17.743 -6.443 -6.376 1.00 89.88 114 SER A C 1
ATOM 885 O O . SER A 1 114 ? 17.838 -6.656 -7.582 1.00 89.88 114 SER A O 1
ATOM 887 N N . THR A 1 115 ? 16.912 -7.130 -5.595 1.00 88.94 115 THR A N 1
ATOM 888 C CA . THR A 1 115 ? 15.985 -8.166 -6.077 1.00 88.94 115 THR A CA 1
ATOM 889 C C . THR A 1 115 ? 14.645 -7.586 -6.538 1.00 88.94 115 THR A C 1
ATOM 891 O O . THR A 1 115 ? 13.744 -8.330 -6.925 1.00 88.94 115 THR A O 1
ATOM 894 N N . LEU A 1 116 ? 14.491 -6.257 -6.499 1.00 90.81 116 LEU A N 1
ATOM 895 C CA . LEU A 1 116 ? 13.267 -5.574 -6.896 1.00 90.81 116 LEU A CA 1
ATOM 896 C C . LEU A 1 116 ? 13.039 -5.687 -8.409 1.00 90.81 116 LEU A C 1
ATOM 898 O O . LEU A 1 116 ? 13.816 -5.175 -9.216 1.00 90.81 116 LEU A O 1
ATOM 902 N N . GLU A 1 117 ? 11.922 -6.305 -8.792 1.00 89.38 117 GLU A N 1
ATOM 903 C CA . GLU A 1 117 ? 11.541 -6.466 -10.194 1.00 89.38 117 GLU A CA 1
ATOM 904 C C . GLU A 1 117 ? 11.192 -5.109 -10.834 1.00 89.38 117 GLU A C 1
ATOM 906 O O . GLU A 1 117 ? 10.245 -4.419 -10.440 1.00 89.38 117 GLU A O 1
ATOM 911 N N . MET A 1 118 ? 11.987 -4.731 -11.837 1.00 93.12 118 MET A N 1
ATOM 912 C CA . MET A 1 118 ? 11.825 -3.514 -12.635 1.00 93.12 118 MET A CA 1
ATOM 913 C C . MET A 1 118 ? 12.101 -3.797 -14.117 1.00 93.12 118 MET A C 1
ATOM 915 O O . MET A 1 118 ? 12.951 -3.147 -14.725 1.00 93.12 118 MET A O 1
ATOM 919 N N . VAL A 1 119 ? 11.449 -4.795 -14.705 1.00 92.81 119 VAL A N 1
ATOM 920 C CA . VAL A 1 119 ? 11.612 -5.190 -16.111 1.00 92.81 119 VAL A CA 1
ATOM 921 C C . VAL A 1 119 ? 10.551 -4.461 -16.946 1.00 92.81 119 VAL A C 1
ATOM 923 O O . VAL A 1 119 ? 9.369 -4.758 -16.805 1.00 92.81 119 VAL A O 1
ATOM 926 N N . PRO A 1 120 ? 10.901 -3.466 -17.783 1.00 93.06 120 PRO A N 1
A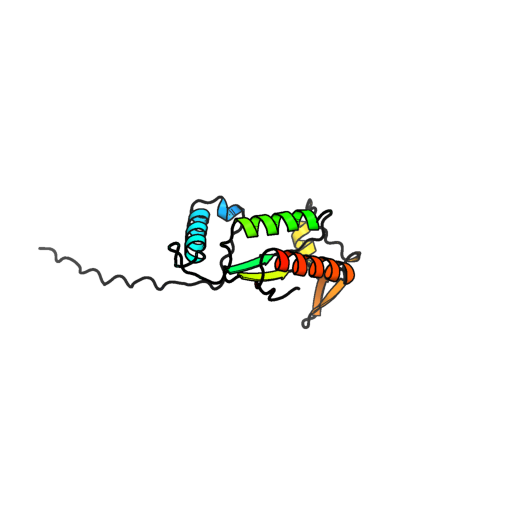TOM 927 C CA . PRO A 1 120 ? 9.915 -2.693 -18.546 1.00 93.06 120 PRO A CA 1
ATOM 928 C C . PRO A 1 120 ? 8.953 -3.545 -19.389 1.00 93.06 120 PRO A C 1
ATOM 930 O O . PRO A 1 120 ? 7.789 -3.180 -19.534 1.00 93.06 120 PRO A O 1
ATOM 933 N N . GLU A 1 121 ? 9.421 -4.684 -19.898 1.00 94.12 121 GLU A N 1
ATOM 934 C CA . GLU A 1 121 ? 8.696 -5.602 -20.782 1.00 94.12 121 GLU A CA 1
ATOM 935 C C . GLU A 1 121 ? 7.537 -6.323 -20.077 1.00 94.12 121 GLU A C 1
ATOM 937 O O . GLU A 1 121 ? 6.557 -6.695 -20.718 1.00 94.12 121 GLU A O 1
ATOM 942 N N . THR A 1 122 ? 7.610 -6.488 -18.753 1.00 93.19 122 THR A N 1
ATOM 943 C CA . THR A 1 122 ? 6.539 -7.091 -17.936 1.00 93.19 122 THR A CA 1
ATOM 944 C C . THR A 1 122 ? 5.514 -6.049 -17.468 1.00 93.19 122 THR A C 1
ATOM 946 O O . THR A 1 122 ? 4.555 -6.365 -16.757 1.00 93.19 122 THR A O 1
ATOM 949 N N . ARG A 1 123 ? 5.707 -4.777 -17.843 1.00 96.81 123 ARG A N 1
ATOM 950 C CA . ARG A 1 123 ? 4.968 -3.623 -17.330 1.00 96.81 123 ARG A CA 1
ATOM 951 C C . ARG A 1 123 ? 4.235 -2.875 -18.435 1.00 96.81 123 ARG A C 1
ATOM 953 O O . ARG A 1 123 ? 4.543 -2.959 -19.616 1.00 96.81 123 ARG A O 1
ATOM 960 N N . ILE A 1 124 ? 3.262 -2.067 -18.027 1.00 97.25 124 ILE A N 1
ATOM 961 C CA . ILE A 1 124 ? 2.563 -1.140 -18.917 1.00 97.25 124 ILE A CA 1
ATOM 962 C C . ILE A 1 124 ? 3.174 0.249 -18.772 1.00 97.25 124 ILE A C 1
ATOM 964 O O . ILE A 1 124 ? 3.137 0.849 -17.694 1.00 97.25 124 ILE A O 1
ATOM 968 N N . ALA A 1 125 ? 3.686 0.789 -19.875 1.00 96.25 125 ALA A N 1
ATOM 969 C CA . ALA A 1 125 ? 4.126 2.173 -19.949 1.00 96.25 125 ALA A CA 1
ATOM 970 C C . ALA A 1 125 ? 2.916 3.124 -19.956 1.00 96.25 125 ALA A C 1
ATOM 972 O O . ALA A 1 125 ? 2.028 3.043 -20.805 1.00 96.25 125 ALA A O 1
ATOM 973 N N . LYS A 1 126 ? 2.885 4.065 -19.012 1.00 95.06 126 LYS A N 1
ATOM 974 C CA . LYS A 1 126 ? 1.924 5.169 -18.954 1.00 95.06 126 LYS A CA 1
ATOM 975 C C . LYS A 1 126 ? 2.656 6.493 -19.105 1.00 95.06 126 LYS A C 1
ATOM 977 O O . LYS A 1 126 ? 3.560 6.804 -18.329 1.00 95.06 126 LYS A O 1
ATOM 982 N N . ARG A 1 127 ? 2.223 7.294 -20.078 1.00 95.25 127 ARG A N 1
ATOM 983 C CA . ARG A 1 127 ? 2.716 8.657 -20.285 1.00 95.25 127 ARG A CA 1
ATOM 984 C C . ARG A 1 127 ? 1.939 9.637 -19.406 1.00 95.25 127 ARG A C 1
ATOM 986 O O . ARG A 1 127 ? 0.722 9.523 -19.275 1.00 95.25 127 ARG A O 1
ATOM 993 N N . ASN A 1 128 ? 2.635 10.585 -18.789 1.00 90.06 128 ASN A N 1
ATOM 994 C CA . ASN A 1 128 ? 2.020 11.696 -18.068 1.00 90.06 128 ASN A CA 1
ATOM 995 C C . ASN A 1 128 ? 1.851 12.927 -18.984 1.00 90.06 128 ASN A C 1
ATOM 997 O O . ASN A 1 128 ? 2.387 12.978 -20.090 1.00 90.06 128 ASN A O 1
ATOM 1001 N N . LYS A 1 129 ? 1.132 13.948 -18.502 1.00 91.81 129 LYS A N 1
ATOM 1002 C CA . LYS A 1 129 ? 0.865 15.184 -19.261 1.00 91.81 129 LYS A CA 1
ATOM 1003 C C . LYS A 1 129 ? 2.110 16.019 -19.604 1.00 91.81 129 LYS A C 1
ATOM 1005 O O . LYS A 1 129 ? 2.029 16.895 -20.450 1.00 91.81 129 LYS A O 1
ATOM 1010 N N . PHE A 1 130 ? 3.243 15.749 -18.958 1.00 91.94 130 PHE A N 1
ATOM 1011 C CA . PHE A 1 130 ? 4.520 16.439 -19.162 1.00 91.94 130 PHE A CA 1
ATOM 1012 C C . PHE A 1 130 ? 5.504 15.613 -20.007 1.00 91.94 130 PHE A C 1
ATOM 1014 O O . PHE A 1 130 ? 6.695 15.900 -20.035 1.00 91.94 130 PHE A O 1
ATOM 1021 N N . GLY A 1 131 ? 5.031 14.545 -20.658 1.00 90.12 131 GLY A N 1
ATOM 1022 C CA . GLY A 1 131 ? 5.843 13.695 -21.530 1.00 90.12 131 GLY A CA 1
ATOM 1023 C C . GLY A 1 131 ? 6.622 12.583 -20.821 1.00 90.12 131 GLY A C 1
ATOM 1024 O O . GLY A 1 131 ? 7.126 11.692 -21.503 1.00 90.12 131 GLY A O 1
ATOM 1025 N N . GLY A 1 132 ? 6.658 12.563 -19.486 1.00 92.75 132 GLY A N 1
ATOM 1026 C CA . GLY A 1 132 ? 7.329 11.525 -18.702 1.00 92.75 132 GLY A CA 1
ATOM 1027 C C . GLY A 1 132 ? 6.630 10.167 -18.791 1.00 92.75 132 GLY A C 1
ATOM 1028 O O . GLY A 1 132 ? 5.403 10.091 -18.875 1.00 92.75 132 GLY A O 1
ATOM 1029 N N . ILE A 1 133 ? 7.413 9.088 -18.747 1.00 95.69 133 ILE A N 1
ATOM 1030 C CA . ILE A 1 133 ? 6.926 7.704 -18.813 1.00 95.69 133 ILE A CA 1
ATOM 1031 C C . ILE A 1 133 ? 7.153 7.026 -17.463 1.00 95.69 133 ILE A C 1
ATOM 1033 O O . ILE A 1 133 ? 8.253 7.072 -16.910 1.00 95.69 133 ILE A O 1
ATOM 1037 N N . LYS A 1 134 ? 6.109 6.371 -16.954 1.00 95.06 134 LYS A N 1
ATOM 1038 C CA . LYS A 1 134 ? 6.177 5.464 -15.806 1.00 95.06 134 LYS A CA 1
ATOM 1039 C C . LYS A 1 134 ? 5.704 4.072 -16.207 1.00 95.06 134 LYS A C 1
ATOM 1041 O O . LYS A 1 134 ? 4.754 3.949 -16.973 1.00 95.06 134 LYS A O 1
ATOM 1046 N N . HIS A 1 135 ? 6.328 3.047 -15.657 1.00 97.62 135 HIS A N 1
ATOM 1047 C CA . HIS A 1 135 ? 5.953 1.650 -15.816 1.00 97.62 135 HIS A CA 1
ATOM 1048 C C . HIS A 1 135 ? 5.118 1.225 -14.609 1.00 97.62 135 HIS A C 1
ATOM 1050 O O . HIS A 1 135 ? 5.502 1.491 -13.470 1.00 97.62 135 HIS A O 1
ATOM 1056 N N . VAL A 1 136 ? 3.957 0.620 -14.859 1.00 97.19 136 VAL A N 1
ATOM 1057 C CA . VAL A 1 136 ? 3.023 0.113 -13.837 1.00 97.19 136 VAL A CA 1
ATOM 1058 C C . VAL A 1 136 ? 2.674 -1.349 -14.119 1.00 97.19 136 VAL A C 1
ATOM 1060 O O . VAL A 1 136 ? 2.954 -1.847 -15.208 1.00 97.19 136 VAL A O 1
ATOM 1063 N N . TYR A 1 137 ? 2.057 -2.052 -13.166 1.00 97.25 137 TYR A N 1
ATOM 1064 C CA . TYR A 1 137 ? 1.588 -3.423 -13.404 1.00 97.25 137 TYR A CA 1
ATOM 1065 C C . TYR A 1 137 ? 0.575 -3.521 -14.566 1.00 97.25 137 TYR A C 1
ATOM 1067 O O . TYR A 1 137 ? -0.170 -2.563 -14.825 1.00 97.25 137 TYR A O 1
ATOM 1075 N N . PRO A 1 138 ? 0.506 -4.686 -15.242 1.00 96.75 138 PRO A N 1
ATOM 1076 C CA . PRO A 1 138 ? -0.569 -5.020 -16.173 1.00 96.75 138 PRO A CA 1
ATOM 1077 C C . PRO A 1 138 ? -1.962 -4.859 -15.559 1.00 96.75 138 PRO A C 1
ATOM 1079 O O . PRO A 1 138 ? -2.149 -4.976 -14.347 1.00 96.75 138 PRO A O 1
ATOM 1082 N N . ARG A 1 139 ? -2.964 -4.598 -16.408 1.00 96.31 139 ARG A N 1
ATOM 1083 C CA . ARG A 1 139 ? -4.342 -4.326 -15.963 1.00 96.31 139 ARG A CA 1
ATOM 1084 C C . ARG A 1 139 ? -4.942 -5.470 -15.147 1.00 96.31 139 ARG A C 1
ATOM 1086 O O . ARG A 1 139 ? -5.624 -5.187 -14.167 1.00 96.31 139 ARG A O 1
ATOM 1093 N N . ASP A 1 140 ? -4.682 -6.718 -15.529 1.00 96.31 140 ASP A N 1
ATOM 1094 C CA . ASP A 1 140 ? -5.226 -7.881 -14.824 1.00 96.31 140 ASP A CA 1
ATOM 1095 C C . ASP A 1 140 ? -4.641 -8.013 -13.416 1.00 96.31 140 ASP A C 1
ATOM 1097 O O . ASP A 1 140 ? -5.409 -8.092 -12.462 1.00 96.31 140 ASP A O 1
ATOM 1101 N N . ALA A 1 141 ? -3.318 -7.886 -13.270 1.00 95.06 141 ALA A N 1
ATOM 1102 C CA . ALA A 1 141 ? -2.656 -7.870 -11.964 1.00 95.06 141 ALA A CA 1
ATOM 1103 C C . ALA A 1 141 ? -3.143 -6.700 -11.087 1.00 95.06 141 ALA A C 1
ATOM 1105 O O . ALA A 1 141 ? -3.414 -6.870 -9.902 1.00 95.06 141 ALA A O 1
ATOM 1106 N N . MET A 1 142 ? -3.321 -5.506 -11.669 1.00 96.81 142 MET A N 1
ATOM 1107 C CA . MET A 1 142 ? -3.891 -4.356 -10.954 1.00 96.81 142 MET A CA 1
ATOM 1108 C C . MET A 1 142 ? -5.310 -4.638 -10.448 1.00 96.81 142 MET A C 1
ATOM 1110 O O . MET A 1 142 ? -5.634 -4.267 -9.323 1.00 96.81 142 MET A O 1
ATOM 1114 N N . ARG A 1 143 ? -6.159 -5.267 -11.272 1.00 97.81 143 ARG A N 1
ATOM 1115 C CA . ARG A 1 143 ? -7.536 -5.626 -10.903 1.00 97.81 143 ARG A CA 1
ATOM 1116 C C . ARG A 1 143 ? -7.554 -6.683 -9.802 1.00 97.81 143 ARG A C 1
ATOM 1118 O O . ARG A 1 143 ? -8.339 -6.551 -8.869 1.00 97.81 143 ARG A O 1
ATOM 1125 N N . GLU A 1 144 ? -6.698 -7.693 -9.909 1.00 97.62 144 GLU A N 1
ATOM 1126 C CA . GLU A 1 144 ? -6.565 -8.761 -8.919 1.00 97.62 144 GLU A CA 1
ATOM 1127 C C . GLU A 1 144 ? -6.144 -8.210 -7.556 1.00 97.62 144 GLU A C 1
ATOM 1129 O O . GLU A 1 144 ? -6.855 -8.403 -6.570 1.00 97.62 144 GLU A O 1
ATOM 1134 N N . MET A 1 145 ? -5.039 -7.457 -7.506 1.00 97.81 145 MET A N 1
ATOM 1135 C CA . MET A 1 145 ? -4.556 -6.876 -6.254 1.00 97.81 145 MET A CA 1
ATOM 1136 C C . MET A 1 145 ? -5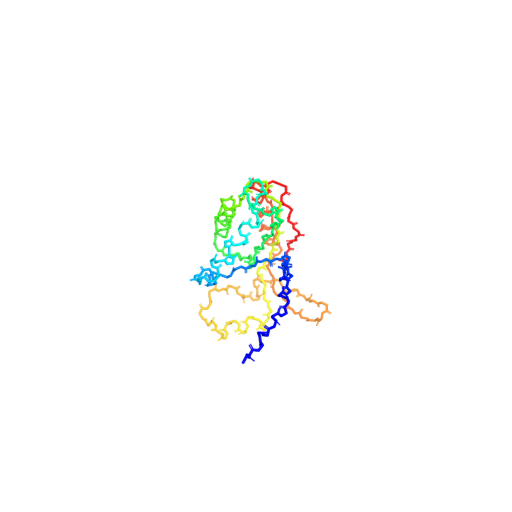.581 -5.916 -5.655 1.00 97.81 145 MET A C 1
ATOM 1138 O O . MET A 1 145 ? -5.876 -6.003 -4.466 1.00 97.81 145 MET A O 1
ATOM 1142 N N . ARG A 1 146 ? -6.176 -5.038 -6.473 1.00 98.38 146 ARG A N 1
ATOM 1143 C CA . ARG A 1 146 ? -7.195 -4.098 -6.002 1.00 98.38 146 ARG A CA 1
ATOM 1144 C C . ARG A 1 146 ? -8.390 -4.820 -5.385 1.00 98.38 146 ARG A C 1
ATOM 1146 O O . ARG A 1 146 ? -8.762 -4.501 -4.262 1.00 98.38 146 ARG A O 1
ATOM 1153 N N . GLY A 1 147 ? -8.960 -5.797 -6.092 1.00 98.31 147 GLY A N 1
ATOM 1154 C CA . GLY A 1 147 ? -10.121 -6.543 -5.604 1.00 98.31 147 GLY A CA 1
ATOM 1155 C C . GLY A 1 147 ? -9.812 -7.359 -4.347 1.00 98.31 147 GLY A C 1
ATOM 1156 O O . GLY A 1 147 ? -10.664 -7.495 -3.471 1.00 98.31 147 GLY A O 1
ATOM 1157 N N . TRP A 1 148 ? -8.585 -7.869 -4.224 1.00 98.50 148 TRP A N 1
ATOM 1158 C CA . TRP A 1 148 ? -8.125 -8.517 -3.000 1.00 98.50 148 TRP A CA 1
ATOM 1159 C C . TRP A 1 148 ? -8.047 -7.524 -1.834 1.00 98.50 148 TRP A C 1
ATOM 1161 O O . TRP A 1 148 ? -8.677 -7.769 -0.811 1.00 98.50 148 TRP A O 1
ATOM 1171 N N . PHE A 1 149 ? -7.373 -6.380 -1.998 1.00 98.38 149 PHE A N 1
ATOM 1172 C CA . PHE A 1 149 ? -7.240 -5.381 -0.930 1.00 98.38 149 PHE A CA 1
ATOM 1173 C C . PHE A 1 149 ? -8.593 -4.815 -0.498 1.00 98.38 149 PHE A C 1
ATOM 1175 O O . PHE A 1 149 ? -8.849 -4.718 0.697 1.00 98.38 149 PHE A O 1
ATOM 1182 N N . GLU A 1 150 ? -9.472 -4.482 -1.448 1.00 98.31 150 GLU A N 1
ATOM 1183 C CA . GLU A 1 150 ? -10.824 -3.992 -1.153 1.00 98.31 150 GLU A CA 1
ATOM 1184 C C . GLU A 1 150 ? -11.602 -4.991 -0.282 1.00 98.31 150 GLU A C 1
ATOM 1186 O O . GLU A 1 150 ? -12.216 -4.593 0.708 1.00 98.31 150 GLU A O 1
ATOM 1191 N N . ARG A 1 151 ? -11.523 -6.293 -0.590 1.00 98.44 151 ARG A N 1
ATOM 1192 C CA . ARG A 1 151 ? -12.177 -7.345 0.201 1.00 98.44 151 ARG A CA 1
ATOM 1193 C C . ARG A 1 151 ? -11.544 -7.516 1.583 1.00 98.44 151 ARG A C 1
ATOM 1195 O O . ARG A 1 151 ? -12.267 -7.543 2.577 1.00 98.44 151 ARG A O 1
ATOM 1202 N N . GLU A 1 152 ? -10.221 -7.650 1.659 1.00 98.12 152 GLU A N 1
ATOM 1203 C CA . GLU A 1 152 ? -9.529 -7.926 2.925 1.00 98.12 152 GLU A CA 1
ATOM 1204 C C . GLU A 1 152 ? -9.617 -6.750 3.905 1.00 98.12 152 GLU A C 1
ATOM 1206 O O . GLU A 1 152 ? -9.779 -6.970 5.109 1.00 98.12 152 GLU A O 1
ATOM 1211 N N . ILE A 1 153 ? -9.557 -5.511 3.398 1.00 97.19 153 ILE A N 1
ATOM 1212 C CA . ILE A 1 153 ? -9.751 -4.298 4.200 1.00 97.19 153 ILE A CA 1
ATOM 1213 C C . ILE A 1 153 ? -11.193 -4.226 4.697 1.00 97.19 153 ILE A C 1
ATOM 1215 O O . ILE A 1 153 ? -11.398 -4.021 5.889 1.00 97.19 153 ILE A O 1
ATOM 1219 N N . ALA A 1 154 ? -12.190 -4.451 3.834 1.00 96.62 154 ALA A N 1
ATOM 1220 C CA . ALA A 1 154 ? -13.594 -4.405 4.244 1.00 96.62 154 ALA A CA 1
ATOM 1221 C C . ALA A 1 154 ? -13.930 -5.441 5.331 1.00 96.62 154 ALA A C 1
ATOM 1223 O O . ALA A 1 154 ? -14.728 -5.154 6.222 1.00 96.62 154 ALA A O 1
ATOM 1224 N N . ALA A 1 155 ? -13.307 -6.623 5.281 1.00 96.56 155 ALA A N 1
ATOM 1225 C CA . ALA A 1 155 ? -13.495 -7.671 6.281 1.00 96.56 155 ALA A CA 1
ATOM 1226 C C . ALA A 1 155 ? -12.898 -7.309 7.654 1.00 96.56 155 ALA A C 1
ATOM 1228 O O . ALA A 1 155 ? -13.488 -7.634 8.683 1.00 96.56 155 ALA A O 1
ATOM 1229 N N . ARG A 1 156 ? -11.735 -6.644 7.684 1.00 94.31 156 ARG A N 1
ATOM 1230 C CA . ARG A 1 156 ? -11.003 -6.332 8.928 1.00 94.31 156 ARG A CA 1
ATOM 1231 C C . ARG A 1 156 ? -11.342 -4.973 9.529 1.00 94.31 156 ARG A C 1
ATOM 1233 O O . ARG A 1 156 ? -11.334 -4.823 10.750 1.00 94.31 156 ARG A O 1
ATOM 1240 N N . PHE A 1 157 ? -11.627 -3.998 8.674 1.00 94.19 157 PHE A N 1
ATOM 1241 C CA . PHE A 1 157 ? -11.820 -2.590 9.011 1.00 94.19 157 PHE A CA 1
ATOM 1242 C C . PHE A 1 157 ? -13.139 -2.091 8.402 1.00 94.19 157 PHE A C 1
ATOM 1244 O O . PHE A 1 157 ? -13.134 -1.267 7.480 1.00 94.19 157 PHE A O 1
ATOM 1251 N N . PRO A 1 158 ? -14.290 -2.604 8.874 1.00 93.56 158 PRO A N 1
ATOM 1252 C CA . PRO A 1 158 ? -15.583 -2.217 8.330 1.00 93.56 158 PRO A CA 1
ATOM 1253 C C . PRO A 1 158 ? -15.789 -0.704 8.471 1.00 93.56 158 PRO A C 1
ATOM 1255 O O . PRO A 1 158 ? -15.656 -0.144 9.556 1.00 93.56 158 PRO A O 1
ATOM 1258 N N . GLY A 1 159 ? -16.118 -0.043 7.359 1.00 90.56 159 GLY A N 1
ATOM 1259 C CA . GLY A 1 159 ? -16.356 1.402 7.316 1.00 90.56 159 GLY A CA 1
ATOM 1260 C C . GLY A 1 159 ? -15.113 2.274 7.115 1.00 90.56 159 GLY A C 1
ATOM 1261 O O . GLY A 1 159 ? -15.279 3.481 6.978 1.00 90.56 159 GLY A O 1
ATOM 1262 N N . ALA A 1 160 ? -13.904 1.706 7.037 1.00 94.19 160 ALA A N 1
ATOM 1263 C CA . ALA A 1 160 ? -12.684 2.458 6.733 1.00 94.19 160 ALA A CA 1
ATOM 1264 C C . ALA A 1 160 ? -12.548 2.693 5.212 1.00 94.19 160 ALA A C 1
ATOM 1266 O O . ALA A 1 160 ? -12.280 1.737 4.473 1.00 94.19 160 ALA A O 1
ATOM 1267 N N . PRO A 1 161 ? -12.735 3.922 4.690 1.00 96.06 161 PRO A N 1
ATOM 1268 C CA . PRO A 1 161 ? -12.718 4.149 3.251 1.00 96.06 161 PRO A CA 1
ATOM 1269 C C . PRO A 1 161 ? -11.310 4.018 2.659 1.00 96.06 161 PRO A C 1
ATOM 1271 O O . PRO A 1 161 ? -10.322 4.524 3.199 1.00 96.06 161 PRO A O 1
ATOM 1274 N N . ILE A 1 162 ? -11.243 3.403 1.477 1.00 97.75 162 ILE A N 1
ATOM 1275 C CA . ILE A 1 162 ? -10.074 3.475 0.599 1.00 97.75 162 ILE A CA 1
ATOM 1276 C C . ILE A 1 162 ? -10.195 4.763 -0.212 1.00 97.75 162 ILE A C 1
ATOM 1278 O O . ILE A 1 162 ? -11.070 4.888 -1.067 1.00 97.75 162 ILE A O 1
ATOM 1282 N N . LEU A 1 163 ? -9.317 5.726 0.065 1.00 97.69 163 LEU A N 1
ATOM 1283 C CA . LEU A 1 163 ? -9.345 7.043 -0.565 1.00 97.69 163 LEU A CA 1
ATOM 1284 C C . LEU A 1 163 ? -8.957 6.960 -2.041 1.00 97.69 163 LEU A C 1
ATOM 1286 O O . LEU A 1 163 ? -9.583 7.601 -2.884 1.00 97.69 163 LEU A O 1
ATOM 1290 N N . TYR A 1 164 ? -7.926 6.173 -2.366 1.00 97.19 164 TYR A N 1
ATOM 1291 C CA . TYR A 1 164 ? -7.518 5.940 -3.749 1.00 97.19 164 TYR A CA 1
ATOM 1292 C C . TYR A 1 164 ? -6.621 4.704 -3.922 1.00 97.19 164 TYR A C 1
ATOM 1294 O O . TYR A 1 164 ? -5.962 4.236 -2.993 1.00 97.19 164 TYR A O 1
ATOM 1302 N N . TRP A 1 165 ? -6.582 4.223 -5.169 1.00 97.12 165 TRP A N 1
ATOM 1303 C CA . TRP A 1 165 ? -5.691 3.180 -5.684 1.00 97.12 165 TRP A CA 1
ATOM 1304 C C . TRP A 1 165 ? -4.942 3.716 -6.911 1.00 97.12 165 TRP A C 1
ATOM 1306 O O . TRP A 1 165 ? -5.593 4.168 -7.861 1.00 97.12 165 TRP A O 1
ATOM 1316 N N . THR A 1 166 ? -3.603 3.662 -6.935 1.00 93.31 166 THR A N 1
ATOM 1317 C CA . THR A 1 166 ? -2.804 4.194 -8.065 1.00 93.31 166 THR A CA 1
ATOM 1318 C C . THR A 1 166 ? -1.585 3.372 -8.467 1.00 93.31 166 THR A C 1
ATOM 1320 O O . THR A 1 166 ? -1.086 2.542 -7.679 1.00 93.31 166 THR A O 1
#

Foldseek 3Di:
DDDDDDDDDDDDDDDDDDPDDDDDPVLCVDPVSVVVVVLVLQQQDDVVVNHNLDAEEDEDPAQAPDVVSLVVVLVVLVVVLVSHDAPRNYAYEYHYDKDFPVRVVVCCVVPVPDPGDDDQVQFDWDADPVRGTMTGHDPVVLVVVVVSCVVSCCVRPPPHYHPDYD

pLDDT: mean 84.21, std 14.58, range [40.66, 98.5]

Sequence (166 aa):
MTAAKTLAPTRAPRLWMPDRVTFTADALREPWGEQIRARVEALALPRAKGGGGYPIGLVVAPIVAVPEWQTEYTRLLDDAQAALPAGCDLTWELITHRFTPGSRETLLGWYPNSTLEMVPETRIAKRNKFGGIKHVYPRDAMREMRGWFEREIAARFPGAPILYWT